Protein AF-A0A4S4BJF1-F1 (afdb_monomer_lite)

Structure (mmCIF, N/CA/C/O backbone):
data_AF-A0A4S4BJF1-F1
#
_entry.id   AF-A0A4S4BJF1-F1
#
loop_
_atom_site.group_PDB
_atom_site.id
_atom_site.type_symbol
_atom_site.label_atom_id
_atom_site.label_alt_id
_atom_site.label_comp_id
_atom_site.label_asym_id
_atom_site.label_entity_id
_atom_site.label_seq_id
_atom_site.pdbx_PDB_ins_code
_atom_site.Cartn_x
_atom_site.Cartn_y
_atom_site.Cartn_z
_atom_site.occupancy
_atom_site.B_iso_or_equiv
_atom_site.auth_seq_id
_atom_site.auth_comp_id
_atom_site.auth_asym_id
_atom_site.auth_atom_id
_atom_site.pdbx_PDB_model_num
ATOM 1 N N . MET A 1 1 ? 5.207 2.914 13.392 1.00 61.62 1 MET A N 1
ATOM 2 C CA . MET A 1 1 ? 5.664 4.170 14.034 1.00 61.62 1 MET A CA 1
ATOM 3 C C . MET A 1 1 ? 4.505 5.114 14.346 1.00 61.62 1 MET A C 1
ATOM 5 O O . MET A 1 1 ? 4.307 5.385 15.514 1.00 61.62 1 MET A O 1
ATOM 9 N N . CYS A 1 2 ? 3.690 5.546 13.373 1.00 73.44 2 CYS A N 1
ATOM 10 C CA . CYS A 1 2 ? 2.658 6.574 13.606 1.00 73.44 2 CYS A CA 1
ATOM 11 C C . CYS A 1 2 ? 1.536 6.169 14.595 1.00 73.44 2 CYS A C 1
ATOM 13 O O . CYS A 1 2 ? 1.317 6.876 15.572 1.00 73.44 2 CYS A O 1
ATOM 15 N N . LYS A 1 3 ? 0.873 5.012 14.419 1.00 74.00 3 LYS A N 1
ATOM 16 C CA . LYS A 1 3 ? -0.222 4.616 15.330 1.00 74.00 3 LYS A CA 1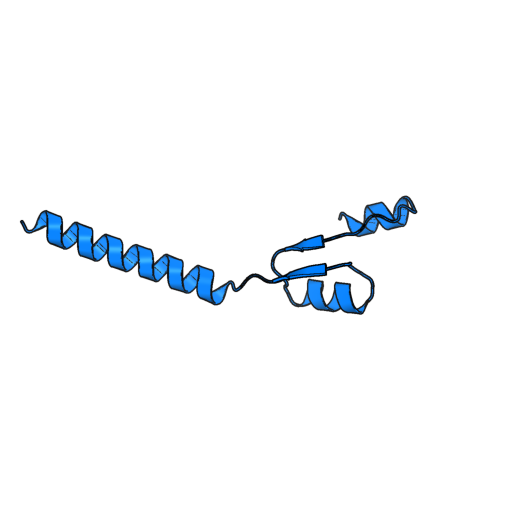
ATOM 17 C C . LYS A 1 3 ? 0.230 4.292 16.750 1.00 74.00 3 LYS A C 1
ATOM 19 O O . LYS A 1 3 ? -0.423 4.717 17.689 1.00 74.00 3 LYS A O 1
ATOM 24 N N . LYS A 1 4 ? 1.371 3.612 16.899 1.00 80.06 4 LYS A N 1
ATOM 25 C CA . LYS A 1 4 ? 1.964 3.324 18.214 1.00 80.06 4 LYS A CA 1
ATOM 26 C C . LYS A 1 4 ? 2.105 4.608 19.045 1.00 80.06 4 LYS A C 1
ATOM 28 O O . LYS A 1 4 ? 1.699 4.645 20.195 1.00 80.06 4 LYS A O 1
ATOM 33 N N . THR A 1 5 ? 2.585 5.686 18.425 1.00 85.69 5 THR A N 1
ATOM 34 C CA . THR A 1 5 ? 2.720 6.993 19.081 1.00 85.69 5 THR A CA 1
ATOM 35 C C . THR A 1 5 ? 1.376 7.667 19.379 1.00 85.69 5 THR A C 1
ATOM 37 O O . THR A 1 5 ? 1.274 8.399 20.356 1.00 85.69 5 THR A O 1
ATOM 40 N N . LEU A 1 6 ? 0.342 7.455 18.558 1.00 86.06 6 LEU A N 1
ATOM 41 C CA . LEU A 1 6 ? -1.004 7.984 18.826 1.00 86.06 6 LEU A CA 1
ATOM 42 C C . LEU A 1 6 ? -1.678 7.261 19.998 1.00 86.06 6 LEU A C 1
ATOM 44 O O . LEU A 1 6 ? -2.317 7.911 20.819 1.00 86.06 6 LEU A O 1
ATOM 48 N N . GLU A 1 7 ? -1.487 5.944 20.095 1.00 83.06 7 GLU A N 1
ATOM 49 C CA . GLU A 1 7 ? -1.960 5.122 21.213 1.00 83.06 7 GLU A CA 1
ATOM 50 C C . GLU A 1 7 ? -1.263 5.518 22.523 1.00 83.06 7 GLU A C 1
ATOM 52 O O . GLU A 1 7 ? -1.941 5.768 23.512 1.00 83.06 7 GLU A O 1
ATOM 57 N N . GLU A 1 8 ? 0.066 5.683 22.512 1.00 88.94 8 GLU A N 1
ATOM 58 C CA . GLU A 1 8 ? 0.8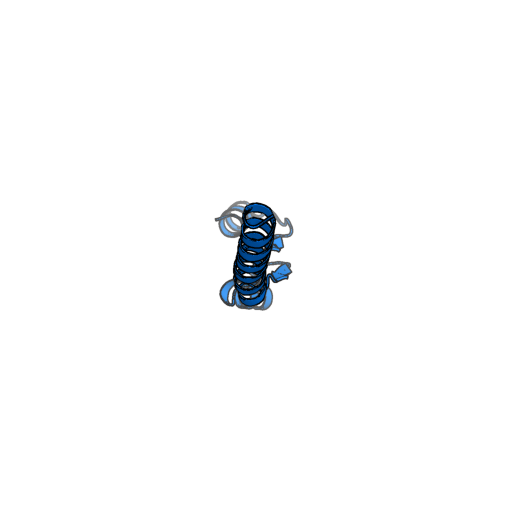51 6.149 23.674 1.00 88.94 8 GLU A CA 1
ATOM 59 C C . GLU A 1 8 ? 0.429 7.537 24.178 1.00 88.94 8 GLU A C 1
ATOM 61 O O . GLU A 1 8 ? 0.581 7.839 25.359 1.00 88.94 8 GLU A O 1
ATOM 66 N N . LYS A 1 9 ? -0.078 8.394 23.288 1.00 90.88 9 LYS A N 1
ATOM 67 C CA . LYS A 1 9 ? -0.526 9.754 23.620 1.00 90.88 9 LYS A CA 1
ATOM 68 C C . LYS A 1 9 ? -2.036 9.856 23.863 1.00 90.88 9 LYS A C 1
ATOM 70 O O . LYS A 1 9 ? -2.529 10.966 24.034 1.00 90.88 9 LYS A O 1
ATOM 75 N N . GLU A 1 10 ? -2.763 8.737 23.822 1.00 86.94 10 GLU A N 1
ATOM 76 C CA . GLU A 1 10 ? -4.228 8.667 23.950 1.00 86.94 10 GLU A CA 1
ATOM 77 C C . GLU A 1 10 ? -4.991 9.573 22.959 1.00 86.94 10 GLU A C 1
ATOM 79 O O . GLU A 1 10 ? -6.106 10.033 23.216 1.00 86.94 10 GLU A O 1
ATOM 84 N N . VAL A 1 11 ? -4.409 9.824 21.780 1.00 88.56 11 VAL A N 1
ATOM 85 C CA . VAL A 1 11 ? -4.984 10.726 20.776 1.00 88.56 11 VAL A CA 1
ATOM 86 C C . VAL A 1 11 ? -5.749 9.939 19.715 1.00 88.56 11 VAL A C 1
ATOM 88 O O . VAL A 1 11 ? -5.194 9.094 19.011 1.00 88.56 11 VAL A O 1
ATOM 91 N N . LYS A 1 12 ? -7.031 10.272 19.528 1.00 84.00 12 LYS A N 1
ATOM 92 C CA . LYS A 1 12 ? -7.894 9.673 18.497 1.00 84.00 12 LYS A CA 1
ATOM 93 C C . LYS A 1 12 ? -7.832 10.468 17.190 1.00 84.00 12 LYS A C 1
ATOM 95 O O . LYS A 1 12 ? -8.717 11.267 16.901 1.00 84.00 12 LYS A O 1
ATOM 100 N N . ILE A 1 13 ? -6.784 10.241 16.400 1.00 90.06 13 ILE A N 1
ATOM 101 C CA . ILE A 1 13 ? -6.649 10.773 15.032 1.00 90.06 13 ILE A CA 1
ATOM 102 C C . ILE A 1 13 ? -6.788 9.620 14.027 1.00 90.06 13 ILE A C 1
ATOM 104 O O . ILE A 1 13 ? -6.183 8.567 14.245 1.00 90.06 13 ILE A O 1
ATOM 108 N N . PRO A 1 14 ? -7.549 9.788 12.927 1.00 90.12 14 PRO A N 1
ATOM 109 C CA . PRO A 1 14 ? -7.634 8.772 11.888 1.00 90.12 14 PRO A CA 1
ATOM 110 C C . PRO A 1 14 ? -6.280 8.559 11.195 1.00 90.12 14 PRO A C 1
ATOM 112 O O . PRO A 1 14 ? -5.624 9.509 10.771 1.00 90.12 14 PRO A O 1
ATOM 115 N N . VAL A 1 15 ? -5.881 7.298 11.042 1.00 91.19 15 VAL A N 1
ATOM 116 C CA . VAL A 1 15 ? -4.654 6.882 10.355 1.00 91.19 15 VAL A CA 1
ATOM 117 C C . VAL A 1 15 ? -5.019 6.268 9.009 1.00 91.19 15 VAL A C 1
ATOM 119 O O . VAL A 1 15 ? -5.690 5.234 8.956 1.00 91.19 15 VAL A O 1
ATOM 122 N N . ILE A 1 16 ? -4.553 6.898 7.929 1.00 93.44 16 ILE A N 1
ATOM 123 C CA . ILE A 1 16 ? -4.777 6.455 6.549 1.00 93.44 16 ILE A CA 1
ATOM 124 C C . ILE A 1 16 ? -3.430 6.085 5.921 1.00 93.44 16 ILE A C 1
ATOM 126 O O . ILE A 1 16 ? -2.518 6.910 5.867 1.00 93.44 16 ILE A O 1
ATOM 130 N N . GLY A 1 17 ? -3.303 4.837 5.472 1.00 92.50 17 GLY A N 1
ATOM 131 C CA . GLY A 1 17 ? -2.127 4.316 4.778 1.00 92.50 17 GLY A CA 1
ATOM 132 C C . GLY A 1 17 ? -2.207 4.424 3.250 1.00 92.50 17 GLY A C 1
ATOM 133 O O . GLY A 1 17 ? -3.245 4.748 2.668 1.00 92.50 17 GLY A O 1
ATOM 134 N N . LYS A 1 18 ? -1.093 4.097 2.593 1.00 92.12 18 LYS A N 1
ATOM 135 C CA . LYS A 1 18 ? -0.998 3.840 1.148 1.00 92.12 18 LYS A CA 1
ATOM 136 C C . LYS A 1 18 ? -0.370 2.462 0.934 1.00 92.12 18 LYS A C 1
ATOM 138 O O . LYS A 1 18 ? 0.212 1.935 1.866 1.00 92.12 18 LYS A O 1
ATOM 143 N N . ASP A 1 19 ? -0.423 1.941 -0.284 1.00 92.31 19 ASP A N 1
ATOM 144 C CA . ASP A 1 19 ? 0.151 0.654 -0.726 1.00 92.31 19 ASP A CA 1
ATOM 145 C C . ASP A 1 19 ? -0.833 -0.508 -0.564 1.00 92.31 19 ASP A C 1
ATOM 147 O O . ASP A 1 19 ? -1.060 -1.234 -1.526 1.00 92.31 19 ASP A O 1
ATOM 151 N N . GLY A 1 20 ? -1.495 -0.629 0.589 1.00 91.31 20 GLY A N 1
ATOM 152 C CA . GLY A 1 20 ? -2.509 -1.671 0.817 1.00 91.31 20 GLY A CA 1
ATOM 153 C C . GLY A 1 20 ? -1.940 -3.092 0.827 1.00 91.31 20 GLY A C 1
ATOM 154 O O . GLY A 1 20 ? -2.588 -4.015 0.347 1.00 91.31 20 GLY A O 1
ATOM 155 N N . ILE A 1 21 ? -0.728 -3.253 1.361 1.00 95.31 21 ILE A N 1
ATOM 156 C CA . ILE A 1 21 ? -0.107 -4.560 1.622 1.00 95.31 21 ILE A CA 1
ATOM 157 C C . ILE A 1 21 ? -0.910 -5.363 2.658 1.00 95.31 21 ILE A C 1
ATOM 159 O O . ILE A 1 21 ? -1.680 -4.781 3.427 1.00 95.31 21 ILE A O 1
ATOM 163 N N . SER A 1 22 ? -0.713 -6.682 2.707 1.00 95.00 22 SER A N 1
ATOM 164 C CA . SER A 1 22 ? -1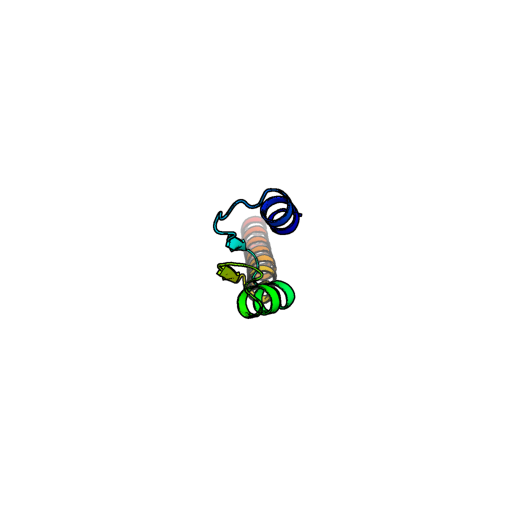.473 -7.595 3.574 1.00 95.00 22 SER A CA 1
ATOM 165 C C . SER A 1 22 ? -1.485 -7.158 5.041 1.00 95.00 22 SER A C 1
ATOM 167 O O . SER A 1 22 ? -2.543 -7.108 5.658 1.00 95.00 22 SER A O 1
ATOM 169 N N . GLU A 1 23 ? -0.352 -6.704 5.577 1.00 94.25 23 GLU A N 1
ATOM 170 C CA . GLU A 1 23 ? -0.235 -6.237 6.962 1.00 94.25 23 GLU A CA 1
ATOM 171 C C . GLU A 1 23 ? -1.085 -4.986 7.237 1.00 94.25 23 GLU A C 1
ATOM 173 O O . GLU A 1 23 ? -1.518 -4.747 8.365 1.00 94.25 23 GLU A O 1
ATOM 178 N N . MET A 1 24 ? -1.336 -4.158 6.217 1.00 94.25 24 MET A N 1
ATOM 179 C CA . MET A 1 24 ? -2.244 -3.015 6.341 1.00 94.25 24 MET A CA 1
ATOM 180 C C . MET A 1 24 ? -3.704 -3.450 6.322 1.00 94.25 24 MET A C 1
ATOM 182 O O . MET A 1 24 ? -4.511 -2.833 7.013 1.00 94.25 24 MET A O 1
ATOM 186 N N . VAL A 1 25 ? -4.041 -4.495 5.565 1.00 94.62 25 VAL A N 1
ATOM 187 C CA . VAL A 1 25 ? -5.385 -5.086 5.571 1.00 94.62 25 VAL A CA 1
ATOM 188 C C . VAL A 1 25 ? -5.671 -5.686 6.946 1.00 94.62 25 VAL A C 1
ATOM 190 O O . VAL A 1 25 ? -6.651 -5.302 7.580 1.00 94.62 25 VAL A O 1
ATOM 193 N N . GLU A 1 26 ? -4.752 -6.499 7.467 1.00 95.56 26 GLU A N 1
ATOM 194 C CA . GLU A 1 26 ? -4.833 -7.062 8.821 1.00 95.56 26 GLU A CA 1
ATOM 195 C C . GLU A 1 26 ? -4.928 -5.963 9.891 1.00 95.56 26 GLU A C 1
ATOM 197 O O . GLU A 1 26 ? -5.683 -6.072 10.859 1.00 95.56 26 GLU A O 1
ATOM 202 N N . ALA A 1 27 ? -4.192 -4.858 9.722 1.00 93.56 27 ALA A N 1
ATOM 203 C CA . ALA A 1 27 ? -4.318 -3.714 10.612 1.00 93.56 27 ALA A CA 1
ATOM 204 C C . ALA A 1 27 ? -5.720 -3.087 10.535 1.00 93.56 27 ALA A C 1
ATOM 206 O O . ALA A 1 27 ? -6.297 -2.785 11.575 1.00 93.56 27 ALA A O 1
ATOM 207 N N . ILE A 1 28 ? -6.301 -2.890 9.352 1.00 94.38 28 ILE A N 1
ATOM 208 C CA . ILE A 1 28 ? -7.664 -2.347 9.231 1.00 94.38 28 ILE A CA 1
ATOM 209 C C . ILE A 1 28 ? -8.672 -3.266 9.934 1.00 94.38 28 ILE A C 1
ATOM 211 O O . ILE A 1 28 ? -9.451 -2.787 10.759 1.00 94.38 28 ILE A O 1
ATOM 215 N N . GLU A 1 29 ? -8.600 -4.575 9.690 1.00 95.38 29 GLU A N 1
ATOM 216 C CA . GLU A 1 29 ? -9.472 -5.574 10.325 1.00 95.38 29 GLU A CA 1
ATOM 217 C C . GLU A 1 29 ? -9.346 -5.570 11.855 1.00 95.38 29 GLU A C 1
ATOM 219 O O . GLU A 1 29 ? -10.341 -5.649 12.573 1.00 95.38 29 GLU A O 1
ATOM 224 N N . ALA A 1 30 ? -8.130 -5.391 12.373 1.00 93.00 30 ALA A N 1
ATOM 225 C CA . ALA A 1 30 ? -7.864 -5.337 13.806 1.00 93.00 30 ALA A CA 1
ATOM 226 C C . ALA A 1 30 ? -8.206 -3.984 14.475 1.00 93.00 30 ALA A C 1
ATOM 228 O O . ALA A 1 30 ? -7.845 -3.778 15.636 1.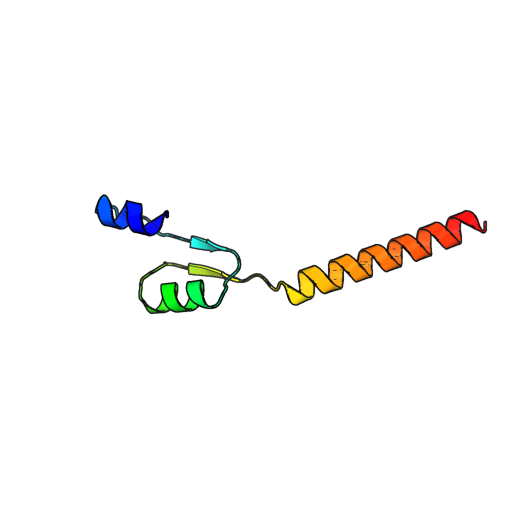00 93.00 30 ALA A O 1
ATOM 229 N N . GLY A 1 31 ? -8.780 -2.998 13.766 1.00 89.62 31 GLY A N 1
ATOM 230 C CA . GLY A 1 31 ? -8.932 -1.619 14.280 1.00 89.62 31 GLY A CA 1
ATOM 231 C C . GLY A 1 31 ? -7.588 -0.893 14.514 1.00 89.62 31 GLY A C 1
ATOM 232 O O . GLY A 1 31 ? -7.502 0.176 15.123 1.00 89.62 31 GLY A O 1
ATOM 233 N N . LYS A 1 32 ? -6.519 -1.502 13.995 1.00 88.25 32 LYS A N 1
ATOM 234 C CA . LYS A 1 32 ? -5.147 -1.055 13.710 1.00 88.25 32 LYS A CA 1
ATOM 235 C C . LYS A 1 32 ? -4.982 0.174 12.835 1.00 88.25 32 LYS A C 1
ATOM 237 O O . LYS A 1 32 ? -3.927 0.780 12.830 1.00 88.25 32 LYS A O 1
ATOM 242 N N . MET A 1 33 ? -5.960 0.488 12.004 1.00 91.88 33 MET A N 1
ATOM 243 C CA . MET A 1 33 ? -5.856 1.521 10.974 1.00 91.88 33 MET A CA 1
ATOM 244 C C . MET A 1 33 ? -7.263 1.841 10.476 1.00 91.88 33 MET A C 1
ATOM 246 O O . MET A 1 33 ? -8.131 0.976 10.512 1.00 91.88 33 MET A O 1
ATOM 250 N N . ASN A 1 34 ? -7.503 3.070 10.025 1.00 94.06 34 ASN A N 1
ATOM 251 C CA . ASN A 1 34 ? -8.832 3.461 9.556 1.00 94.06 34 ASN A CA 1
ATOM 252 C C . ASN A 1 34 ? -9.057 3.067 8.097 1.00 94.06 34 ASN A C 1
ATOM 254 O O . ASN A 1 34 ? -10.154 2.656 7.739 1.00 94.06 34 ASN A O 1
ATOM 258 N N . ALA A 1 35 ? -8.034 3.221 7.258 1.00 94.69 35 ALA A N 1
ATOM 259 C CA . ALA A 1 35 ? -8.098 2.885 5.844 1.00 94.69 35 ALA A CA 1
ATOM 260 C C . ALA A 1 35 ? -6.694 2.784 5.239 1.00 94.69 35 ALA A C 1
ATOM 262 O O . ALA A 1 35 ? -5.736 3.347 5.768 1.00 94.69 35 ALA A O 1
ATOM 263 N N . SER A 1 36 ? -6.589 2.143 4.078 1.00 95.44 36 SER A N 1
ATOM 264 C CA . SER A 1 36 ? -5.404 2.206 3.226 1.00 95.44 36 SER A CA 1
ATOM 265 C C . SER A 1 36 ? -5.828 2.308 1.768 1.00 95.44 36 SER A C 1
ATOM 267 O O . SER A 1 36 ? -6.787 1.661 1.347 1.00 95.44 36 SER A O 1
ATOM 269 N N . LYS A 1 37 ? -5.125 3.131 0.986 1.00 95.75 37 LYS A N 1
ATOM 270 C CA . LYS A 1 37 ? -5.297 3.159 -0.467 1.00 95.75 37 LYS A CA 1
ATOM 271 C C . LYS A 1 37 ? -4.384 2.113 -1.096 1.00 95.75 37 LYS A C 1
ATOM 273 O O . LYS A 1 37 ? -3.169 2.322 -1.166 1.00 95.75 37 LYS A O 1
ATOM 278 N N . ALA A 1 38 ? -4.983 1.022 -1.568 1.00 94.69 38 ALA A N 1
ATOM 279 C CA . ALA A 1 38 ? -4.266 -0.027 -2.275 1.00 94.69 38 ALA A CA 1
ATOM 280 C C . ALA A 1 38 ? -3.592 0.520 -3.539 1.00 94.69 38 ALA A C 1
ATOM 282 O O . ALA A 1 38 ? -4.180 1.294 -4.301 1.00 94.69 38 ALA A O 1
ATOM 283 N N . GLN A 1 39 ? -2.341 0.123 -3.735 1.00 94.62 39 GLN A N 1
ATOM 284 C CA . GLN A 1 39 ? 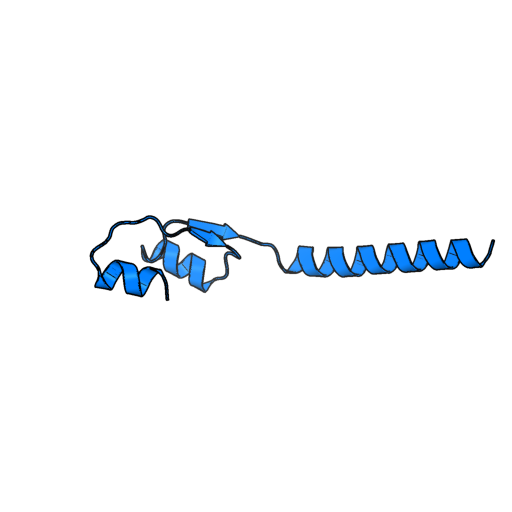-1.631 0.274 -4.996 1.00 94.62 39 GLN A CA 1
ATOM 285 C C . GLN A 1 39 ? -1.543 -1.099 -5.655 1.00 94.62 39 GLN A C 1
ATOM 287 O O . GLN A 1 39 ? -1.609 -2.116 -4.973 1.00 94.62 39 GLN A O 1
ATOM 292 N N . ASN A 1 40 ? -1.396 -1.125 -6.977 1.00 94.75 40 ASN A N 1
ATOM 293 C CA . ASN A 1 40 ? -1.126 -2.351 -7.716 1.00 94.75 40 ASN A CA 1
ATOM 294 C C . ASN A 1 40 ? 0.345 -2.347 -8.178 1.00 94.75 40 ASN A C 1
ATOM 296 O O . ASN A 1 40 ? 0.639 -1.786 -9.237 1.00 94.75 40 ASN A O 1
ATOM 300 N N . PRO A 1 41 ? 1.287 -2.932 -7.409 1.00 93.69 41 PRO A N 1
ATOM 301 C CA . PRO A 1 41 ? 2.702 -2.956 -7.776 1.00 93.69 41 PRO A CA 1
ATOM 302 C C . PRO A 1 41 ? 2.96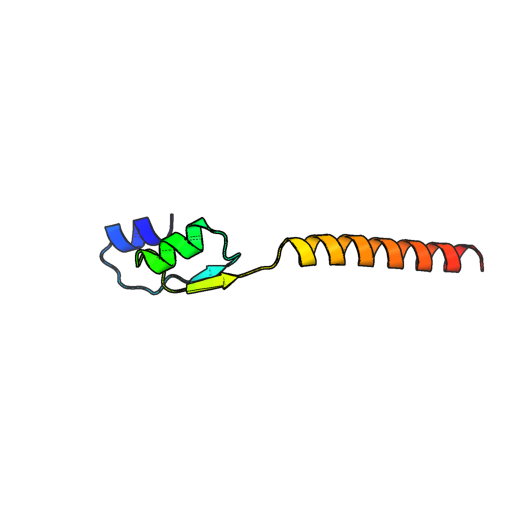9 -3.694 -9.088 1.00 93.69 41 PRO A C 1
ATOM 304 O O . PRO A 1 41 ? 3.922 -3.352 -9.787 1.00 93.69 41 PRO A O 1
ATOM 307 N N . TYR A 1 42 ? 2.131 -4.679 -9.432 1.00 94.31 42 TYR A N 1
ATOM 308 C CA . TYR A 1 42 ? 2.257 -5.423 -10.680 1.00 94.31 42 TYR A CA 1
ATOM 309 C C . TYR A 1 42 ? 2.064 -4.497 -11.880 1.00 94.31 42 TYR A C 1
ATOM 311 O O . TYR A 1 42 ? 2.947 -4.408 -12.732 1.00 94.31 42 TYR A O 1
ATOM 319 N N . ASP A 1 43 ? 0.964 -3.741 -11.904 1.00 96.00 43 ASP A N 1
ATOM 320 C CA . ASP A 1 43 ? 0.689 -2.795 -12.989 1.00 96.00 43 ASP A CA 1
ATOM 321 C C . ASP A 1 43 ? 1.738 -1.687 -13.033 1.00 96.00 43 ASP A C 1
ATOM 323 O O . ASP A 1 43 ? 2.211 -1.337 -14.112 1.00 96.00 43 ASP A O 1
ATOM 327 N N . ILE A 1 44 ? 2.145 -1.159 -11.872 1.00 96.38 44 ILE A N 1
ATOM 328 C CA . ILE A 1 44 ? 3.190 -0.128 -11.793 1.00 96.38 44 ILE A CA 1
ATOM 329 C C . ILE A 1 44 ? 4.483 -0.639 -12.445 1.00 96.38 44 ILE A C 1
ATOM 331 O O . ILE A 1 44 ? 5.062 0.044 -13.291 1.00 96.38 44 ILE A O 1
ATOM 335 N N . GLY A 1 45 ? 4.912 -1.855 -12.101 1.00 96.94 45 GLY A N 1
ATOM 336 C CA . GLY A 1 45 ? 6.091 -2.483 -12.691 1.00 96.94 45 GLY A CA 1
ATOM 337 C C . GLY A 1 45 ? 5.928 -2.728 -14.191 1.00 96.94 45 GLY A C 1
ATOM 338 O O . GLY A 1 45 ? 6.751 -2.275 -14.987 1.00 96.94 45 GLY A O 1
ATOM 339 N N . TYR A 1 46 ? 4.842 -3.383 -14.592 1.00 97.81 46 TYR A N 1
ATOM 340 C CA . TYR A 1 46 ? 4.579 -3.750 -15.982 1.00 97.81 46 TYR A CA 1
ATOM 341 C C . TYR A 1 46 ? 4.479 -2.530 -16.907 1.00 97.81 46 TYR A C 1
ATOM 343 O O . TYR A 1 46 ? 5.165 -2.464 -17.931 1.00 97.81 46 TYR A O 1
ATOM 351 N N . LEU A 1 47 ? 3.677 -1.531 -16.528 1.00 98.12 47 LEU A N 1
ATOM 352 C CA . LEU A 1 47 ? 3.495 -0.308 -17.308 1.00 98.12 47 LEU A CA 1
ATOM 353 C C . LEU A 1 47 ? 4.800 0.482 -17.423 1.00 98.12 47 LEU A C 1
ATOM 355 O O . LEU A 1 47 ? 5.091 1.004 -18.498 1.00 98.12 47 LEU A O 1
ATOM 359 N N . SER A 1 48 ? 5.610 0.541 -16.359 1.00 97.31 48 SER A N 1
ATOM 360 C CA . SER A 1 48 ? 6.894 1.251 -16.399 1.00 97.31 48 SER A CA 1
ATOM 361 C C . SER A 1 48 ? 7.861 0.646 -17.423 1.00 97.31 48 SER A C 1
ATOM 363 O O . SER A 1 48 ? 8.417 1.364 -18.256 1.00 97.31 48 SER A O 1
ATOM 365 N N . VAL A 1 49 ? 8.000 -0.683 -17.431 1.00 97.81 49 VAL A N 1
ATOM 366 C CA . VAL A 1 49 ? 8.883 -1.400 -18.360 1.00 97.81 49 VAL A CA 1
ATOM 367 C C . VAL A 1 49 ? 8.363 -1.298 -19.792 1.00 97.81 49 VAL A C 1
ATOM 369 O O . VAL A 1 49 ? 9.138 -1.040 -20.716 1.00 97.81 49 VAL A O 1
ATOM 372 N N . ASN A 1 50 ? 7.053 -1.453 -19.990 1.00 97.44 50 ASN A N 1
ATOM 373 C CA . ASN A 1 50 ? 6.455 -1.344 -21.318 1.00 97.44 50 ASN A CA 1
ATOM 374 C C . ASN A 1 50 ? 6.612 0.053 -21.904 1.00 97.44 50 ASN A C 1
ATOM 376 O O . ASN A 1 50 ? 7.047 0.186 -23.048 1.00 97.44 50 ASN A O 1
ATOM 380 N N . ARG A 1 51 ? 6.351 1.094 -21.109 1.00 97.00 51 ARG A N 1
ATOM 381 C CA . ARG A 1 51 ? 6.532 2.470 -21.565 1.00 97.00 51 ARG A CA 1
ATOM 382 C C . ARG A 1 51 ? 7.985 2.738 -21.952 1.00 97.00 51 ARG A C 1
ATOM 384 O O . ARG A 1 51 ? 8.237 3.364 -22.980 1.00 97.00 51 ARG A O 1
ATOM 391 N N . GLN A 1 52 ? 8.941 2.228 -21.173 1.00 96.75 52 GLN A N 1
ATOM 392 C CA . GLN A 1 52 ? 10.366 2.328 -21.490 1.00 96.75 52 GLN A CA 1
ATOM 393 C C . GLN A 1 52 ? 10.694 1.641 -22.828 1.00 96.75 52 GLN A C 1
ATOM 395 O O . GLN A 1 52 ? 11.415 2.200 -23.655 1.00 96.75 52 GLN A O 1
ATOM 400 N N . LYS A 1 53 ? 10.147 0.443 -23.068 1.00 97.00 53 LYS A N 1
ATOM 401 C CA . LYS A 1 53 ? 10.334 -0.310 -24.317 1.00 97.00 53 LYS A CA 1
ATOM 402 C C . LYS A 1 53 ? 9.791 0.447 -25.532 1.00 97.00 53 LYS A C 1
ATOM 404 O O . LYS A 1 53 ? 10.478 0.515 -26.549 1.00 97.00 53 LYS A O 1
ATOM 409 N N . GLU A 1 54 ? 8.603 1.036 -25.425 1.00 96.31 54 GLU A N 1
ATOM 410 C CA . GLU A 1 54 ? 8.001 1.853 -26.489 1.00 96.31 54 GLU A CA 1
ATOM 411 C C . GLU A 1 54 ? 8.873 3.066 -26.831 1.00 96.31 54 GLU A C 1
ATOM 413 O O . GLU A 1 54 ? 9.203 3.279 -27.996 1.00 96.31 54 GLU A O 1
ATOM 418 N N . GLN A 1 55 ? 9.339 3.811 -25.821 1.00 95.12 55 GLN A N 1
ATOM 419 C CA . GLN A 1 55 ? 10.242 4.952 -26.031 1.00 95.12 55 GLN A CA 1
ATOM 420 C C . GLN A 1 55 ? 11.552 4.538 -26.712 1.00 95.12 55 GLN A C 1
ATOM 422 O O . GLN A 1 55 ? 12.070 5.250 -27.575 1.00 95.12 55 GLN A O 1
ATOM 427 N N . LEU A 1 56 ? 12.101 3.376 -26.350 1.00 95.56 56 LEU A N 1
ATOM 428 C CA . LEU A 1 56 ? 13.302 2.838 -26.991 1.00 95.56 56 LEU A CA 1
ATOM 429 C C . LEU A 1 56 ? 13.065 2.494 -28.468 1.00 95.56 56 LEU A C 1
ATOM 431 O O . LEU A 1 56 ? 13.954 2.703 -29.290 1.00 95.56 56 LEU A O 1
ATOM 435 N N . MET A 1 57 ? 11.886 1.987 -28.824 1.00 94.25 57 MET A N 1
ATOM 436 C CA . MET A 1 57 ? 11.534 1.716 -30.221 1.00 94.25 57 MET A CA 1
ATOM 437 C C . MET A 1 57 ? 11.343 3.011 -31.020 1.00 94.25 57 MET A C 1
ATOM 439 O O . MET A 1 57 ? 11.920 3.148 -32.097 1.00 94.25 57 MET A O 1
ATOM 443 N N . GLU A 1 58 ? 10.624 3.993 -30.471 1.00 92.19 58 GLU A N 1
ATOM 444 C CA . GLU A 1 58 ? 10.435 5.308 -31.104 1.00 92.19 58 GLU A CA 1
ATOM 445 C C . GLU A 1 58 ? 11.765 6.036 -31.349 1.00 92.19 58 GLU A C 1
ATOM 447 O O . GLU A 1 58 ? 11.979 6.636 -32.403 1.00 92.19 58 GLU A O 1
ATOM 452 N N . THR A 1 59 ? 12.681 5.986 -30.378 1.00 91.19 59 THR A N 1
ATOM 453 C CA . THR A 1 59 ? 14.000 6.625 -30.500 1.00 91.19 59 THR A CA 1
ATOM 454 C C . THR A 1 59 ? 14.912 5.924 -31.499 1.00 91.19 59 THR A C 1
ATOM 456 O O . THR A 1 59 ? 15.721 6.600 -32.128 1.00 91.19 59 THR A O 1
ATOM 459 N N . LYS A 1 60 ? 14.790 4.603 -31.679 1.00 87.06 60 LYS A N 1
ATOM 460 C CA . LYS A 1 60 ? 15.499 3.878 -32.745 1.00 87.06 60 LYS A CA 1
ATOM 461 C C . LYS A 1 60 ? 14.986 4.273 -34.127 1.00 87.06 60 LYS A C 1
ATOM 463 O O . LYS A 1 60 ? 15.795 4.649 -34.964 1.00 87.06 60 LYS A O 1
ATOM 468 N N . LEU A 1 61 ? 13.666 4.299 -34.322 1.00 84.12 61 LEU A N 1
ATOM 469 C CA . LEU A 1 61 ? 13.058 4.674 -35.603 1.00 84.12 61 LEU A CA 1
ATOM 470 C C . LEU A 1 61 ? 13.463 6.092 -36.045 1.00 84.12 61 LEU A C 1
ATOM 472 O O . LEU A 1 61 ? 13.758 6.322 -37.209 1.00 84.12 61 LEU A O 1
ATOM 476 N N . LYS A 1 62 ? 13.545 7.040 -35.101 1.00 83.19 62 LYS A N 1
ATOM 477 C CA . LYS A 1 62 ? 13.999 8.418 -35.369 1.00 83.19 62 LYS A CA 1
ATOM 478 C C . LYS A 1 62 ? 15.491 8.551 -35.694 1.00 83.19 62 LYS A C 1
ATOM 480 O O . LYS A 1 62 ? 15.887 9.607 -36.162 1.00 83.19 62 LYS A O 1
ATOM 485 N N . LYS A 1 63 ? 16.320 7.551 -35.381 1.00 76.56 63 LYS A N 1
ATOM 486 C CA . LYS A 1 63 ? 17.758 7.547 -35.712 1.00 76.56 63 LYS A CA 1
ATOM 487 C C . LYS A 1 63 ? 18.053 6.930 -37.080 1.00 76.56 63 LYS A C 1
ATOM 489 O O . LYS A 1 63 ? 19.166 7.085 -37.567 1.00 76.56 63 LYS A O 1
ATOM 494 N N . GLU A 1 64 ? 17.097 6.197 -37.644 1.00 69.50 64 GLU A N 1
ATOM 495 C CA . GLU A 1 64 ? 17.205 5.539 -38.954 1.00 69.50 64 GLU A CA 1
ATOM 496 C C . GLU A 1 64 ? 16.624 6.392 -40.105 1.00 69.50 64 GLU A C 1
ATOM 498 O O . GLU A 1 64 ? 16.753 6.004 -41.265 1.00 69.50 64 GLU A O 1
ATOM 503 N N . LEU A 1 65 ? 16.022 7.548 -39.788 1.00 55.66 65 LEU A N 1
ATOM 504 C CA . LEU A 1 65 ? 15.557 8.599 -40.709 1.00 55.66 65 LEU A CA 1
ATOM 505 C C . LEU A 1 65 ? 16.526 9.786 -40.705 1.00 55.66 65 LEU A C 1
ATOM 507 O O . LEU A 1 65 ? 16.709 10.382 -41.788 1.00 55.66 65 LEU A O 1
#

Secondary structure (DSSP, 8-state):
-HHHHHHHTT-----EEEE--HHHHHHHHTTS-SEEEE--HHHHHHHHHHHHHHHHHHHHHTT--

Organism: NCBI:txid2567941

Foldseek 3Di:
DVVVVCVVVVHDDAAEAEQPPPVVVVCCVVVNHVYYHHDDVVCVVVVVVVVVVVVVVVVVVVVVD

pLDDT: mean 90.35, std 8.38, range [55.66, 98.12]

Sequence (65 aa):
MCKKTLEEKEVKIPVIGKDGISEMVEAIEAGKMNASKAQNPYDIGYLSVNRQKEQLMETKLKKEL

Radius of gyration: 20.67 Å; chains: 1; bounding box: 27×18×65 Å

InterPro domains:
  IPR028082 Periplasmic binding protein-like I [SSF53822] (12-63)